Protein AF-B1IDC6-F1 (afdb_monomer_lite)

pLDDT: mean 96.99, std 2.76, range [78.5, 98.75]

Secondary structure (DSSP, 8-state):
--HHHHHHHHHHHHHTEEEEEE--STTS--EEEEEEEES-HHHHHHHHHHH---EEEEPP-S-TTT----EEEEEEHHHHHHHHHHHGGG--SHHHHHHHHHHHHHHHHH--

Radius of gyration: 14.61 Å; chains: 1; bounding box: 38×25×41 Å

Foldseek 3Di:
DDLVLLLVVLVQCQPFKDWFFDDPDPPFGGWTKIKGKDLDVVVLVVNCVVLVAWDKDWDDDPCVVPDRTMIMTMGIHVSNLVSLVSNLVNHDPPVVNVSSVCCNPPVVVVGD

Structure (mmCIF, N/CA/C/O backbone):
data_AF-B1IDC6-F1
#
_entry.id   AF-B1IDC6-F1
#
loop_
_atom_site.group_PDB
_atom_site.id
_atom_site.type_symbol
_atom_site.label_atom_id
_atom_site.label_alt_id
_atom_site.label_comp_id
_atom_site.label_asym_id
_atom_site.label_entity_id
_atom_site.label_seq_id
_atom_site.pdbx_PDB_ins_code
_atom_site.Cartn_x
_atom_site.Cartn_y
_atom_site.Cartn_z
_atom_site.occupancy
_atom_site.B_iso_or_equiv
_atom_site.auth_seq_id
_atom_site.auth_comp_id
_atom_site.auth_asym_id
_atom_site.auth_atom_id
_atom_site.pdbx_PDB_model_num
ATOM 1 N N . MET A 1 1 ? -10.306 11.067 -2.234 1.00 95.38 1 MET A N 1
ATOM 2 C CA . MET A 1 1 ? -10.224 10.302 -3.499 1.00 95.38 1 MET A CA 1
ATOM 3 C C . MET A 1 1 ? -11.620 10.196 -4.086 1.00 95.38 1 MET A C 1
ATOM 5 O O . MET A 1 1 ? -12.552 10.018 -3.307 1.00 95.38 1 MET A O 1
ATOM 9 N N . THR A 1 2 ? -11.778 10.317 -5.405 1.00 98.25 2 THR A N 1
ATOM 10 C CA . THR A 1 2 ? -13.062 10.032 -6.078 1.00 98.25 2 THR A CA 1
ATOM 11 C C . THR A 1 2 ? -13.347 8.525 -6.086 1.00 98.25 2 THR A C 1
ATOM 13 O O . THR A 1 2 ? -12.452 7.727 -5.795 1.00 98.25 2 THR A O 1
ATOM 16 N N . ASN A 1 3 ? -14.573 8.108 -6.411 1.00 98.44 3 ASN A N 1
ATOM 17 C CA . ASN A 1 3 ? -14.924 6.682 -6.462 1.00 98.44 3 ASN A CA 1
ATOM 18 C C . ASN A 1 3 ? -14.135 5.933 -7.543 1.00 98.44 3 ASN A C 1
ATOM 20 O O . ASN A 1 3 ? -13.690 4.813 -7.313 1.00 98.44 3 ASN A O 1
ATOM 24 N N . GLU A 1 4 ? -13.875 6.579 -8.676 1.00 98.56 4 GLU A N 1
ATOM 25 C CA . GLU A 1 4 ? -13.075 6.040 -9.777 1.00 98.56 4 GLU A CA 1
ATOM 26 C C . GLU A 1 4 ? -11.627 5.830 -9.332 1.00 98.56 4 GLU A C 1
ATOM 28 O O . GLU A 1 4 ? -11.048 4.775 -9.576 1.00 98.56 4 GLU A O 1
ATOM 33 N N . GLN A 1 5 ? -11.053 6.798 -8.607 1.00 98.69 5 GLN A N 1
ATOM 34 C CA . GLN A 1 5 ? -9.709 6.670 -8.042 1.00 98.69 5 GLN A CA 1
ATOM 35 C C . GLN 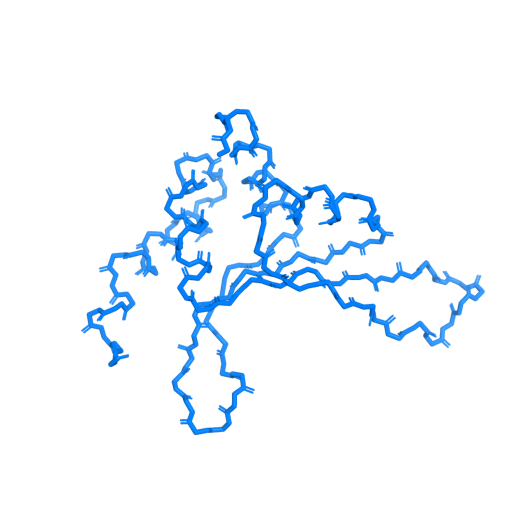A 1 5 ? -9.632 5.524 -7.029 1.00 98.69 5 GLN A C 1
ATOM 37 O O . GLN A 1 5 ? -8.688 4.737 -7.074 1.00 98.69 5 GLN A O 1
ATOM 42 N N . LYS A 1 6 ? -10.628 5.402 -6.138 1.00 98.75 6 LYS A N 1
ATOM 43 C CA . LYS A 1 6 ? -10.710 4.299 -5.166 1.00 98.75 6 LYS A CA 1
ATOM 44 C C . LYS A 1 6 ? -10.786 2.949 -5.873 1.00 98.75 6 LYS A C 1
ATOM 46 O O . LYS A 1 6 ? -10.010 2.056 -5.545 1.00 98.75 6 LYS A O 1
ATOM 51 N N . ALA A 1 7 ? -11.670 2.823 -6.863 1.00 98.75 7 ALA A N 1
ATOM 52 C CA . ALA A 1 7 ? -11.853 1.602 -7.638 1.00 98.75 7 ALA A CA 1
ATOM 53 C C . ALA A 1 7 ? -10.590 1.217 -8.416 1.00 98.75 7 ALA A C 1
ATOM 55 O O . ALA A 1 7 ? -10.172 0.061 -8.388 1.00 98.75 7 ALA A O 1
ATOM 56 N N . TYR A 1 8 ? -9.940 2.190 -9.054 1.00 98.69 8 TYR A N 1
ATOM 57 C CA . TYR A 1 8 ? -8.711 1.954 -9.801 1.00 98.69 8 TYR A CA 1
ATOM 58 C C . TYR A 1 8 ? -7.568 1.508 -8.880 1.00 98.69 8 TYR A C 1
ATOM 60 O O . TYR A 1 8 ? -6.925 0.494 -9.141 1.00 98.69 8 TYR A O 1
ATOM 68 N N . ILE A 1 9 ? -7.361 2.195 -7.750 1.00 98.69 9 ILE A N 1
ATOM 69 C CA . ILE A 1 9 ? -6.351 1.804 -6.753 1.00 98.69 9 ILE A CA 1
ATOM 70 C C . ILE A 1 9 ? -6.653 0.409 -6.183 1.00 98.69 9 ILE A C 1
ATOM 72 O O . ILE A 1 9 ? -5.728 -0.388 -6.025 1.00 98.69 9 ILE A O 1
ATOM 76 N N . ALA A 1 10 ? -7.923 0.086 -5.915 1.00 98.75 10 ALA A N 1
ATOM 77 C CA . ALA A 1 10 ? -8.333 -1.251 -5.483 1.00 98.75 10 ALA A CA 1
ATOM 78 C C . ALA A 1 10 ? -7.962 -2.320 -6.522 1.00 98.75 10 ALA A C 1
ATOM 80 O O . ALA A 1 10 ? -7.372 -3.336 -6.160 1.00 98.75 10 ALA A O 1
ATOM 81 N N . GLY A 1 11 ? -8.223 -2.060 -7.808 1.00 98.69 11 GLY A N 1
ATOM 82 C CA . GLY A 1 11 ? -7.852 -2.947 -8.913 1.00 98.69 11 GLY A CA 1
ATOM 83 C C . GLY A 1 11 ? -6.342 -3.174 -9.020 1.00 98.69 11 GLY A C 1
ATOM 84 O O . GLY A 1 11 ? -5.897 -4.316 -9.130 1.00 98.69 11 GLY A O 1
ATOM 85 N N . ILE A 1 12 ? -5.533 -2.114 -8.894 1.00 98.56 12 ILE A N 1
ATOM 86 C CA . ILE A 1 12 ? -4.066 -2.243 -8.857 1.00 98.56 12 ILE A CA 1
ATOM 87 C C . ILE A 1 12 ? -3.619 -3.066 -7.644 1.00 98.56 12 ILE A C 1
ATOM 89 O O . ILE A 1 12 ? -2.741 -3.923 -7.762 1.00 98.56 12 ILE A O 1
ATOM 93 N N . ILE A 1 13 ? -4.225 -2.850 -6.473 1.00 98.56 13 ILE A N 1
ATOM 94 C CA . ILE A 1 13 ? -3.902 -3.626 -5.273 1.00 98.56 13 ILE A CA 1
ATOM 95 C C . ILE A 1 13 ? -4.321 -5.090 -5.427 1.00 98.56 13 ILE A C 1
ATOM 97 O O . ILE A 1 13 ? -3.629 -5.965 -4.910 1.00 98.56 13 ILE A O 1
ATOM 101 N N . ASP A 1 14 ? -5.397 -5.392 -6.147 1.00 98.50 14 ASP A N 1
ATOM 102 C CA . ASP A 1 14 ? -5.801 -6.762 -6.457 1.00 98.50 14 ASP A CA 1
ATOM 103 C C . ASP A 1 14 ? -4.837 -7.459 -7.422 1.00 98.50 14 ASP A C 1
ATOM 105 O O . ASP A 1 14 ? -4.474 -8.608 -7.161 1.00 98.50 14 ASP A O 1
ATOM 109 N N . GLY A 1 15 ? -4.346 -6.770 -8.452 1.00 98.12 15 GLY A N 1
ATOM 110 C CA . GLY A 1 15 ? -3.379 -7.335 -9.399 1.00 98.12 15 GLY A CA 1
ATOM 111 C C . GLY A 1 15 ? -1.972 -7.485 -8.816 1.00 98.12 15 GLY A C 1
ATOM 112 O O . GLY A 1 15 ? -1.445 -8.587 -8.717 1.00 98.12 15 GLY A O 1
ATOM 113 N N . GLU A 1 16 ? -1.389 -6.376 -8.363 1.00 97.44 16 GLU A N 1
ATOM 114 C CA . GLU A 1 16 ? 0.045 -6.263 -8.031 1.00 97.44 16 GLU A CA 1
ATOM 115 C C . GLU A 1 16 ? 0.301 -6.026 -6.534 1.00 97.44 16 GLU A C 1
ATOM 117 O O . GLU A 1 16 ? 1.436 -6.040 -6.043 1.00 97.44 16 GLU A O 1
ATOM 122 N N . GLY A 1 17 ? -0.763 -5.749 -5.781 1.00 97.75 17 GLY A N 1
ATOM 123 C CA . GLY A 1 17 ? -0.671 -5.377 -4.380 1.00 97.75 17 GLY A CA 1
ATOM 124 C C . GLY A 1 17 ? -0.678 -6.551 -3.407 1.00 97.75 17 GLY A C 1
ATOM 125 O O . GLY A 1 17 ? -1.131 -7.664 -3.678 1.00 97.75 17 GLY A O 1
ATOM 126 N N . SER A 1 18 ? -0.225 -6.264 -2.195 1.00 98.38 18 SER A N 1
ATOM 127 C CA . SER A 1 18 ? -0.286 -7.146 -1.036 1.00 98.38 18 SER A CA 1
ATOM 128 C C . SER A 1 18 ? -0.841 -6.386 0.160 1.00 98.38 18 SER A C 1
ATOM 130 O O . SER A 1 18 ? -0.377 -5.291 0.463 1.00 98.38 18 SER A O 1
ATOM 132 N N . ILE A 1 19 ? -1.805 -6.994 0.853 1.00 98.62 19 ILE A N 1
ATOM 133 C CA . ILE A 1 19 ? -2.358 -6.529 2.132 1.00 98.62 19 ILE A CA 1
ATOM 134 C C . ILE A 1 19 ? -1.848 -7.493 3.202 1.00 98.62 19 ILE A C 1
ATOM 136 O O . ILE A 1 19 ? -2.109 -8.696 3.101 1.00 98.62 19 ILE A O 1
ATOM 140 N N . MET A 1 20 ? -1.086 -6.997 4.177 1.00 97.88 20 MET A N 1
ATOM 141 C CA . MET A 1 20 ? -0.319 -7.819 5.122 1.00 97.88 20 MET A CA 1
ATOM 142 C C . MET A 1 20 ? -0.255 -7.183 6.516 1.00 97.88 20 MET A C 1
ATOM 144 O O . MET A 1 20 ? -0.485 -5.985 6.675 1.00 97.88 20 MET A O 1
ATOM 148 N N . LEU A 1 21 ? 0.140 -7.983 7.508 1.00 97.50 21 LEU A N 1
ATOM 149 C CA . LEU A 1 21 ? 0.695 -7.501 8.771 1.00 97.50 21 LEU A CA 1
ATOM 150 C C . LEU A 1 21 ? 2.200 -7.787 8.765 1.00 97.50 21 LEU A C 1
ATOM 152 O O . LEU A 1 21 ? 2.602 -8.929 8.554 1.00 97.50 21 LEU A O 1
ATOM 156 N N . LEU A 1 22 ? 3.032 -6.769 8.977 1.00 96.25 22 LEU A N 1
ATOM 157 C CA . LEU A 1 22 ? 4.490 -6.896 8.974 1.00 96.25 22 LEU A CA 1
ATOM 158 C C . LEU A 1 22 ? 5.096 -6.309 10.242 1.00 96.25 22 LEU A C 1
ATOM 160 O O . LEU A 1 22 ? 4.712 -5.235 10.701 1.00 96.25 22 LEU A O 1
ATOM 164 N N . ARG A 1 23 ? 6.098 -6.996 10.788 1.00 95.38 23 ARG A N 1
ATOM 165 C CA . ARG A 1 23 ? 6.925 -6.462 11.867 1.00 95.38 23 ARG A CA 1
ATOM 166 C C . ARG A 1 23 ? 8.065 -5.638 11.257 1.00 95.38 23 ARG A C 1
ATOM 168 O O . ARG A 1 23 ? 8.988 -6.209 10.686 1.00 95.38 23 ARG A O 1
ATOM 175 N N . PHE A 1 24 ? 7.991 -4.308 11.352 1.00 92.50 24 PHE A N 1
ATOM 176 C CA . PHE A 1 24 ? 8.998 -3.394 10.790 1.00 92.50 24 PHE A CA 1
ATOM 177 C C . PHE A 1 24 ? 10.224 -3.217 11.694 1.00 92.50 24 PHE A C 1
ATOM 179 O O . PHE A 1 24 ? 11.320 -2.973 11.196 1.00 92.50 24 PHE A O 1
ATOM 186 N N . HIS A 1 25 ? 10.040 -3.367 13.006 1.00 92.69 25 HIS A N 1
ATOM 187 C CA . HIS A 1 25 ? 11.091 -3.291 14.020 1.00 92.69 25 HIS A CA 1
ATOM 188 C C . HIS A 1 25 ? 10.970 -4.477 14.983 1.00 92.69 25 HIS A C 1
ATOM 190 O O . HIS A 1 25 ? 9.884 -5.020 15.166 1.00 92.69 25 HIS A O 1
ATOM 196 N N . ASN A 1 26 ? 12.062 -4.891 15.625 1.00 91.81 26 ASN A N 1
ATOM 197 C CA . ASN A 1 26 ? 12.034 -6.068 16.505 1.00 91.81 26 ASN A CA 1
ATOM 198 C C . ASN A 1 26 ? 11.107 -5.895 17.721 1.00 91.81 26 ASN A C 1
ATOM 200 O O . ASN A 1 26 ? 10.510 -6.871 18.167 1.00 91.81 26 ASN A O 1
ATOM 204 N N . ASN A 1 27 ? 10.934 -4.657 18.190 1.00 90.81 27 ASN A N 1
ATOM 205 C CA . ASN A 1 27 ? 10.218 -4.323 19.425 1.00 90.81 27 ASN A CA 1
ATOM 206 C C . ASN A 1 27 ? 8.759 -3.895 19.187 1.00 90.81 27 ASN A C 1
ATOM 208 O O . ASN A 1 27 ? 8.194 -3.165 19.994 1.00 90.81 27 ASN A O 1
ATOM 212 N N . GLN A 1 28 ? 8.150 -4.300 18.070 1.00 90.19 28 GLN A N 1
ATOM 213 C CA . GLN A 1 28 ? 6.746 -3.997 17.778 1.00 90.19 28 GLN A CA 1
ATOM 214 C C . GLN A 1 28 ? 5.979 -5.239 17.332 1.00 90.19 28 GLN A C 1
ATOM 216 O O . GLN A 1 28 ? 6.541 -6.182 16.766 1.00 90.19 28 GLN A O 1
ATOM 221 N N . PHE A 1 29 ? 4.664 -5.195 17.521 1.00 92.75 29 PHE A N 1
ATOM 222 C CA . PHE A 1 29 ? 3.756 -6.166 16.931 1.00 92.75 29 PHE A CA 1
ATOM 223 C C . PHE A 1 29 ? 3.689 -6.008 15.400 1.00 92.75 29 PHE A C 1
ATOM 225 O O . PHE A 1 29 ? 3.985 -4.931 14.860 1.00 92.75 29 PHE A O 1
ATOM 232 N N . PRO A 1 30 ? 3.307 -7.071 14.667 1.00 96.06 30 PRO A N 1
ATOM 233 C CA . PRO A 1 30 ? 2.998 -6.967 13.247 1.00 96.06 30 PRO A CA 1
ATOM 234 C C . PRO A 1 30 ? 1.970 -5.863 12.984 1.00 96.06 30 PRO A C 1
ATOM 236 O O . PRO A 1 30 ? 0.919 -5.827 13.612 1.00 96.06 30 PRO A O 1
ATOM 239 N N . SER A 1 31 ? 2.277 -4.962 12.056 1.00 96.88 31 SER A N 1
ATOM 240 C CA . SER A 1 31 ? 1.483 -3.772 11.754 1.00 96.88 31 SER A CA 1
ATOM 241 C C . SER A 1 31 ? 0.919 -3.811 10.328 1.00 96.88 31 SER A C 1
ATOM 243 O O . SER A 1 31 ? 1.582 -4.354 9.439 1.00 96.88 31 SER A O 1
ATOM 245 N N . PRO A 1 32 ? -0.255 -3.206 10.068 1.00 98.19 32 PRO A N 1
ATOM 246 C CA . PRO A 1 32 ? -0.860 -3.130 8.749 1.00 98.19 32 PRO A CA 1
ATOM 247 C C . PRO A 1 32 ? 0.090 -2.550 7.719 1.00 98.19 32 PRO A C 1
ATOM 249 O O . PRO A 1 32 ? 0.761 -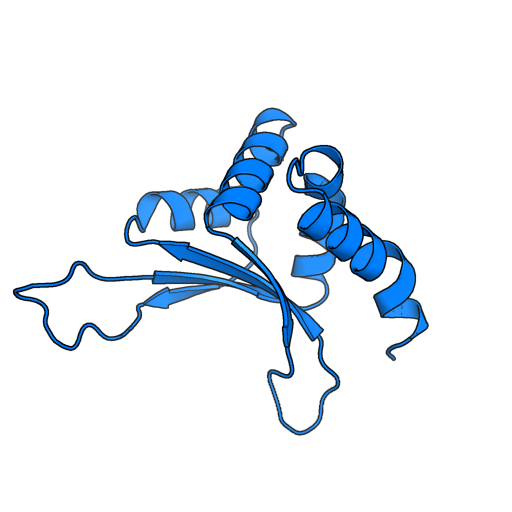1.542 7.951 1.00 98.19 32 PRO A O 1
ATOM 252 N N . CYS A 1 33 ? 0.143 -3.217 6.575 1.00 98.38 33 CYS A N 1
ATOM 253 C CA . CYS A 1 33 ? 0.982 -2.845 5.461 1.00 98.38 33 CYS A CA 1
ATOM 254 C C . CYS A 1 33 ? 0.262 -3.134 4.149 1.00 98.38 33 CYS A C 1
ATOM 256 O O . CYS A 1 33 ? -0.182 -4.259 3.912 1.00 98.38 33 CYS A O 1
ATOM 258 N N . ILE A 1 34 ? 0.235 -2.136 3.271 1.00 98.69 34 ILE A N 1
ATOM 259 C CA . ILE A 1 34 ? -0.061 -2.319 1.852 1.00 98.69 34 ILE A CA 1
ATOM 260 C C . ILE A 1 34 ? 1.248 -2.143 1.089 1.00 98.69 34 ILE A C 1
ATOM 262 O O . ILE A 1 34 ? 2.013 -1.219 1.370 1.00 98.69 34 ILE A O 1
ATOM 266 N N . SER A 1 35 ? 1.523 -3.038 0.147 1.00 98.38 35 SER A N 1
ATOM 267 C CA . SER A 1 35 ? 2.703 -2.971 -0.714 1.00 98.38 35 SER A CA 1
ATOM 268 C C . SER A 1 35 ? 2.306 -3.212 -2.161 1.00 98.38 35 SER A C 1
ATOM 270 O O . SER A 1 35 ? 1.574 -4.159 -2.418 1.00 98.38 35 SER A O 1
ATOM 272 N N . ILE A 1 36 ? 2.809 -2.400 -3.088 1.00 98.56 36 ILE A N 1
ATOM 273 C CA . ILE A 1 36 ? 2.648 -2.569 -4.538 1.00 98.56 36 ILE A CA 1
ATO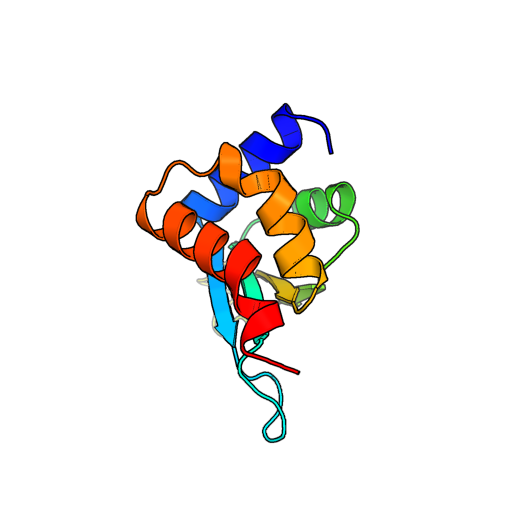M 274 C C . ILE A 1 36 ? 4.052 -2.593 -5.136 1.00 98.56 36 ILE A C 1
ATOM 276 O O . ILE A 1 36 ? 4.826 -1.662 -4.906 1.00 98.56 36 ILE A O 1
ATOM 280 N N . SER A 1 37 ? 4.407 -3.660 -5.852 1.00 97.38 37 SER A N 1
ATOM 281 C CA . SER A 1 37 ? 5.653 -3.703 -6.630 1.00 97.38 37 SER A CA 1
ATOM 282 C C . SER A 1 37 ? 5.343 -3.398 -8.090 1.00 97.38 37 SER A C 1
ATOM 284 O O . SER A 1 37 ? 4.351 -3.883 -8.609 1.00 97.38 37 SER A O 1
ATOM 286 N N . SER A 1 38 ? 6.169 -2.591 -8.751 1.00 97.31 38 SER A N 1
ATOM 287 C CA . SER A 1 38 ? 6.002 -2.293 -10.177 1.00 97.31 38 SER A CA 1
ATOM 288 C C . SER A 1 38 ? 7.326 -1.861 -10.802 1.00 97.31 38 SER A C 1
ATOM 290 O O . SER A 1 38 ? 8.205 -1.346 -10.109 1.00 97.31 38 SER A O 1
ATOM 292 N N . THR A 1 39 ? 7.484 -2.067 -12.106 1.00 96.75 39 THR A N 1
ATOM 293 C CA . THR A 1 39 ? 8.554 -1.454 -12.912 1.00 96.75 39 THR A CA 1
ATOM 294 C C . THR A 1 39 ? 8.142 -0.085 -13.471 1.00 96.75 39 THR A C 1
ATOM 296 O O . THR A 1 39 ? 8.987 0.669 -13.945 1.00 96.75 39 THR A O 1
ATOM 299 N N . THR A 1 40 ? 6.862 0.286 -13.356 1.00 96.81 40 THR A N 1
ATOM 300 C CA . THR A 1 40 ? 6.311 1.566 -13.817 1.00 96.81 40 THR A CA 1
ATOM 301 C C . THR A 1 40 ? 6.235 2.557 -12.656 1.00 96.81 40 THR A C 1
ATOM 303 O O . THR A 1 40 ? 5.269 2.574 -11.892 1.00 96.81 40 THR A O 1
ATOM 306 N N . ILE A 1 41 ? 7.261 3.399 -12.508 1.00 97.31 41 ILE A N 1
ATOM 307 C CA . ILE A 1 41 ? 7.323 4.383 -11.413 1.00 97.31 41 ILE A CA 1
ATOM 308 C C . ILE A 1 41 ? 6.203 5.431 -11.482 1.00 97.31 41 ILE A C 1
ATOM 310 O O . ILE A 1 41 ? 5.654 5.778 -10.440 1.00 97.31 41 ILE A O 1
ATOM 314 N N . GLU A 1 42 ? 5.806 5.855 -12.685 1.00 98.12 42 GLU A N 1
ATOM 315 C CA . GLU A 1 42 ? 4.742 6.846 -12.909 1.00 98.12 42 GLU A CA 1
ATOM 316 C C . GLU A 1 42 ? 3.426 6.437 -12.234 1.00 98.12 42 GLU A C 1
ATOM 318 O O . GLU A 1 42 ? 2.788 7.244 -11.558 1.00 98.12 42 GLU A O 1
ATOM 323 N N . LEU A 1 43 ? 3.052 5.155 -12.329 1.00 98.06 43 LEU A N 1
ATOM 324 C CA . LEU A 1 43 ? 1.861 4.632 -11.664 1.00 98.06 43 LEU A CA 1
ATOM 325 C C . LEU A 1 43 ? 1.977 4.765 -10.141 1.00 98.06 43 LEU A C 1
ATOM 327 O O . LEU A 1 43 ? 1.032 5.188 -9.478 1.00 98.06 43 LEU A O 1
ATOM 331 N N . LEU A 1 44 ? 3.132 4.415 -9.570 1.00 98.44 44 LEU A N 1
ATOM 332 C CA . LEU A 1 44 ? 3.344 4.504 -8.124 1.00 98.44 44 LEU A CA 1
ATOM 333 C C . LEU A 1 44 ? 3.337 5.960 -7.644 1.00 98.44 44 LEU A C 1
ATOM 335 O O . LEU A 1 44 ? 2.794 6.256 -6.578 1.00 98.44 44 LEU A O 1
ATOM 339 N N . GLU A 1 45 ? 3.910 6.871 -8.429 1.00 98.62 45 GLU A N 1
ATOM 340 C CA . GLU A 1 45 ? 3.890 8.309 -8.165 1.00 98.62 45 GLU A CA 1
ATOM 341 C C . GLU A 1 45 ? 2.477 8.876 -8.252 1.00 98.62 45 GLU A C 1
ATOM 343 O O . GLU A 1 45 ? 2.077 9.622 -7.357 1.00 98.62 45 GLU A O 1
ATOM 348 N N . TRP A 1 46 ? 1.683 8.459 -9.241 1.00 98.62 46 TRP A N 1
ATOM 349 C CA . TRP A 1 46 ? 0.271 8.813 -9.333 1.00 98.62 46 TRP A CA 1
ATOM 350 C C . TRP A 1 46 ? -0.502 8.343 -8.096 1.00 98.62 46 TRP A C 1
ATOM 352 O O . TRP A 1 46 ? -1.141 9.169 -7.441 1.00 98.62 46 TRP A O 1
ATOM 362 N N . ILE A 1 47 ? -0.372 7.071 -7.692 1.00 98.38 47 ILE A N 1
ATOM 363 C CA . ILE A 1 47 ? -1.034 6.546 -6.482 1.00 98.38 47 ILE A CA 1
ATOM 364 C C . ILE A 1 47 ? -0.617 7.365 -5.256 1.00 98.38 47 ILE A C 1
ATOM 366 O O . ILE A 1 47 ? -1.467 7.790 -4.469 1.00 98.38 47 ILE A O 1
ATOM 370 N N . LYS A 1 48 ? 0.681 7.642 -5.092 1.00 98.50 48 LYS A N 1
ATOM 371 C CA . LYS A 1 48 ? 1.188 8.463 -3.987 1.00 98.50 48 LYS A CA 1
ATOM 372 C C . LYS A 1 48 ? 0.639 9.891 -4.043 1.00 98.50 48 LYS A C 1
ATOM 374 O O . LYS A 1 48 ? 0.301 10.460 -3.009 1.00 98.50 48 LYS A O 1
ATOM 379 N N . SER A 1 49 ? 0.519 10.475 -5.231 1.00 98.44 49 SER A N 1
ATOM 380 C CA . SER A 1 49 ? -0.017 11.822 -5.423 1.00 98.44 49 SER A CA 1
ATOM 381 C C . SER A 1 49 ? -1.508 11.913 -5.090 1.00 98.44 49 SER A C 1
ATOM 383 O O . SER A 1 49 ? -1.943 12.947 -4.589 1.00 98.44 49 SER A O 1
ATOM 385 N N . VAL A 1 50 ? -2.275 10.847 -5.329 1.00 98.19 50 VAL A N 1
ATOM 386 C CA . VAL A 1 50 ? -3.717 10.776 -5.062 1.00 98.19 50 VAL A CA 1
ATOM 387 C C . VAL A 1 50 ? -3.982 10.504 -3.584 1.00 98.19 50 VAL A C 1
ATOM 389 O O . VAL A 1 50 ? -4.829 11.151 -2.972 1.00 98.19 50 VAL A O 1
ATOM 392 N N . THR A 1 51 ? -3.239 9.564 -3.002 1.00 97.56 51 THR A N 1
ATOM 393 C CA . THR A 1 51 ? -3.416 9.129 -1.608 1.00 97.56 51 THR A CA 1
ATOM 394 C C . THR A 1 51 ? -2.708 10.042 -0.602 1.00 97.56 51 THR A C 1
ATOM 396 O O . THR A 1 51 ? -3.099 10.075 0.559 1.00 97.56 51 THR A O 1
ATOM 399 N N . LYS A 1 52 ? -1.678 10.786 -1.035 1.00 98.06 52 LYS A N 1
ATOM 400 C CA . LYS A 1 52 ? -0.812 11.665 -0.221 1.00 98.06 52 LYS A CA 1
ATOM 401 C C . LYS A 1 52 ? -0.064 10.962 0.924 1.00 98.06 52 LYS A C 1
ATOM 403 O O . LYS A 1 52 ? 0.499 11.630 1.785 1.00 98.06 52 LYS A O 1
ATOM 408 N N . ILE A 1 53 ? -0.001 9.633 0.906 1.00 97.88 53 ILE A N 1
ATOM 409 C CA . ILE A 1 53 ? 0.607 8.790 1.949 1.00 97.88 53 ILE A CA 1
ATOM 410 C C . ILE A 1 53 ? 1.630 7.820 1.346 1.00 97.88 53 ILE A C 1
ATOM 412 O O . ILE A 1 53 ? 1.767 7.693 0.128 1.00 97.88 53 ILE A O 1
ATOM 416 N N . GLY A 1 54 ? 2.350 7.101 2.206 1.00 97.69 54 GLY A N 1
ATOM 417 C CA . GLY A 1 54 ? 3.251 6.022 1.806 1.00 97.69 54 GLY A CA 1
ATOM 418 C C . GLY A 1 54 ? 4.599 6.463 1.225 1.00 97.69 54 GLY A C 1
ATOM 419 O O . GLY A 1 54 ? 4.905 7.638 1.020 1.00 97.69 54 GLY A O 1
ATOM 420 N N . THR A 1 55 ? 5.447 5.470 0.966 1.00 98.25 55 THR A N 1
ATOM 421 C CA . THR A 1 55 ? 6.835 5.656 0.519 1.00 98.25 55 THR A CA 1
ATOM 422 C C . THR A 1 55 ? 7.131 4.788 -0.693 1.00 98.25 55 THR A C 1
ATOM 424 O O . THR A 1 55 ? 6.715 3.636 -0.734 1.00 98.25 55 THR A O 1
ATOM 427 N N . ILE A 1 56 ? 7.853 5.335 -1.673 1.00 98.50 56 ILE A N 1
ATOM 428 C CA . ILE A 1 56 ? 8.348 4.588 -2.835 1.00 98.50 56 ILE A CA 1
ATOM 429 C C . ILE A 1 56 ? 9.828 4.313 -2.598 1.00 98.50 56 ILE A C 1
ATOM 431 O O . ILE A 1 56 ? 10.578 5.218 -2.231 1.00 98.50 56 ILE A O 1
ATOM 435 N N . LYS A 1 57 ? 10.248 3.065 -2.788 1.00 97.88 57 LYS A N 1
ATOM 436 C CA . LYS A 1 57 ? 11.648 2.649 -2.719 1.00 97.88 57 LYS A CA 1
ATOM 437 C C . LYS A 1 57 ? 12.039 1.934 -4.000 1.00 97.88 57 LYS A C 1
ATOM 439 O O . LYS A 1 57 ? 11.307 1.076 -4.479 1.00 97.88 57 LYS A O 1
ATOM 444 N N . ARG A 1 58 ? 13.219 2.257 -4.519 1.00 96.94 58 ARG A N 1
ATOM 445 C CA . ARG A 1 58 ? 13.851 1.533 -5.624 1.00 96.94 58 ARG A CA 1
ATOM 446 C C . ARG A 1 58 ? 14.455 0.229 -5.097 1.00 96.94 58 ARG A C 1
ATOM 448 O O . ARG A 1 58 ? 15.139 0.239 -4.073 1.00 96.94 58 ARG A O 1
ATOM 455 N N . LYS A 1 59 ? 14.222 -0.884 -5.790 1.00 93.69 59 LYS A N 1
ATOM 456 C CA . LYS A 1 59 ? 14.949 -2.138 -5.571 1.00 93.69 59 LYS A CA 1
ATOM 457 C C . LYS A 1 59 ? 16.268 -2.075 -6.330 1.00 93.69 59 LYS A C 1
ATOM 459 O O . LYS A 1 59 ? 16.315 -1.586 -7.456 1.00 93.69 59 LYS A O 1
ATOM 464 N N . LYS A 1 60 ? 17.344 -2.566 -5.713 1.00 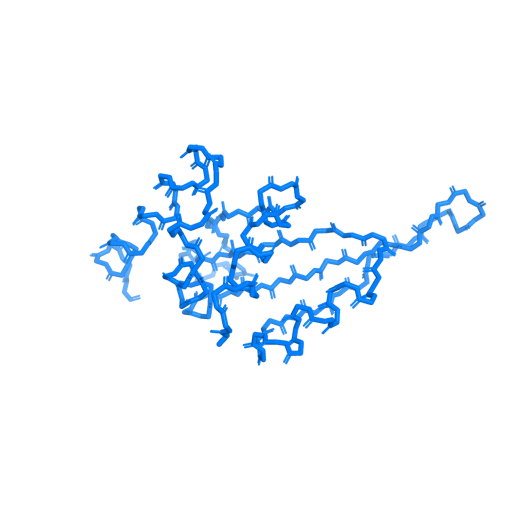93.81 60 LYS A N 1
ATOM 465 C CA . LYS A 1 60 ? 18.644 -2.641 -6.381 1.00 93.81 60 LYS A CA 1
ATOM 466 C C . LYS A 1 60 ? 18.531 -3.565 -7.592 1.00 93.81 60 LYS A C 1
ATOM 468 O O . LYS A 1 60 ? 18.131 -4.719 -7.454 1.00 93.81 60 LYS A O 1
ATOM 473 N N . ASN A 1 61 ? 18.902 -3.046 -8.753 1.00 94.19 61 ASN A N 1
ATOM 474 C CA . ASN A 1 61 ? 18.997 -3.815 -9.977 1.00 94.19 61 ASN A CA 1
ATOM 475 C C . ASN A 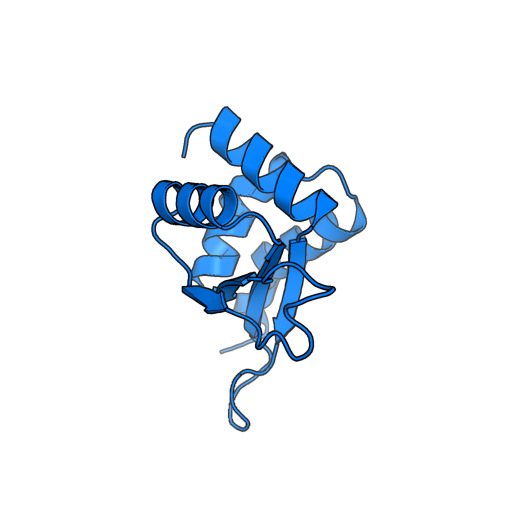1 61 ? 20.411 -4.396 -10.083 1.00 94.19 61 ASN A C 1
ATOM 477 O O . ASN A 1 61 ? 21.381 -3.654 -10.219 1.00 94.19 61 ASN A O 1
ATOM 481 N N . TYR A 1 62 ? 20.537 -5.715 -9.941 1.00 93.75 62 TYR A N 1
ATOM 482 C CA . TYR A 1 62 ? 21.832 -6.403 -9.993 1.00 93.75 62 TYR A CA 1
ATOM 483 C C . TYR A 1 62 ? 22.268 -6.744 -11.426 1.00 93.75 62 TYR A C 1
ATOM 485 O O . TYR A 1 62 ? 23.410 -7.146 -11.620 1.00 93.75 62 TYR A O 1
ATOM 493 N N . ASN A 1 63 ? 21.379 -6.596 -12.416 1.00 95.25 63 ASN A N 1
ATOM 494 C CA . ASN A 1 63 ? 21.662 -6.890 -13.818 1.00 95.25 63 ASN A CA 1
ATOM 495 C C . ASN A 1 63 ? 20.878 -5.938 -14.736 1.00 95.25 63 ASN A C 1
ATOM 497 O O . ASN A 1 63 ? 19.873 -6.312 -15.341 1.00 95.25 63 ASN A O 1
ATOM 501 N N . ALA A 1 64 ? 21.343 -4.689 -14.802 1.00 92.31 64 ALA A N 1
ATOM 502 C CA . ALA A 1 64 ? 20.661 -3.606 -15.511 1.00 92.31 64 ALA A CA 1
ATOM 503 C C . ALA A 1 64 ? 20.574 -3.813 -17.032 1.00 92.31 64 ALA A C 1
ATOM 505 O O . ALA A 1 64 ? 19.687 -3.258 -17.669 1.00 92.31 64 ALA A O 1
ATOM 506 N N . GLU A 1 65 ? 21.448 -4.640 -17.610 1.00 95.19 65 GLU A N 1
ATOM 507 C CA . GLU A 1 65 ? 21.388 -4.986 -19.034 1.00 95.19 65 GLU A CA 1
ATOM 508 C C . GLU A 1 65 ? 20.184 -5.880 -19.365 1.00 95.19 65 GLU A C 1
ATOM 510 O O . GLU A 1 65 ? 19.675 -5.843 -20.483 1.00 95.19 65 GLU A O 1
ATOM 515 N N . LYS A 1 66 ? 19.718 -6.691 -18.403 1.00 94.88 66 LYS A N 1
ATOM 516 C CA . LYS A 1 66 ? 18.644 -7.679 -18.609 1.00 94.88 66 LYS A CA 1
ATOM 517 C C . LYS A 1 66 ? 17.333 -7.334 -17.917 1.00 94.88 66 LYS A C 1
ATOM 519 O O . LYS A 1 66 ? 16.292 -7.876 -18.285 1.00 94.88 66 LYS A O 1
ATOM 524 N N . HIS A 1 67 ? 17.371 -6.510 -16.877 1.00 93.62 67 HIS A N 1
ATOM 525 C CA . HIS A 1 67 ? 16.212 -6.247 -16.034 1.00 93.62 67 HIS A CA 1
ATOM 526 C C . HIS A 1 67 ? 15.899 -4.764 -15.969 1.00 93.62 67 HIS A C 1
ATOM 528 O O . HIS A 1 67 ? 16.780 -3.931 -15.769 1.00 93.62 67 HIS A O 1
ATOM 534 N N . THR A 1 68 ? 14.613 -4.449 -16.057 1.00 93.94 68 THR A N 1
ATOM 535 C CA . THR A 1 68 ? 14.104 -3.115 -15.759 1.00 93.94 68 THR A CA 1
ATOM 536 C C . THR A 1 68 ? 14.197 -2.839 -14.261 1.00 93.94 68 THR A C 1
ATOM 538 O O . THR A 1 68 ? 14.037 -3.740 -13.431 1.00 93.94 68 THR A O 1
ATOM 541 N N . ASP A 1 69 ? 14.416 -1.576 -13.909 1.00 95.56 69 ASP A N 1
ATOM 542 C CA . ASP A 1 69 ? 14.336 -1.137 -12.523 1.00 95.56 69 ASP A CA 1
ATOM 543 C C . ASP A 1 69 ? 12.960 -1.445 -11.926 1.00 95.56 69 ASP A C 1
ATOM 545 O O . ASP A 1 69 ? 11.919 -1.233 -12.545 1.00 95.56 69 ASP A O 1
ATOM 549 N N . SER A 1 70 ? 12.964 -1.938 -10.690 1.00 96.00 70 SER A N 1
ATOM 550 C CA . SER A 1 70 ? 11.750 -2.253 -9.946 1.00 96.00 70 SER A CA 1
ATOM 551 C C . SER A 1 70 ? 11.635 -1.354 -8.727 1.00 96.00 70 SER A C 1
ATOM 553 O O . SER A 1 70 ? 12.620 -1.030 -8.060 1.00 96.00 70 SER A O 1
ATOM 555 N N . PHE A 1 71 ? 10.408 -0.978 -8.410 1.00 98.19 71 PHE A N 1
ATOM 556 C CA . PHE A 1 71 ? 10.059 -0.097 -7.314 1.00 98.19 71 PHE A CA 1
ATOM 557 C C . PHE A 1 71 ? 9.017 -0.774 -6.431 1.00 98.19 71 PHE A C 1
ATOM 559 O O . PHE A 1 71 ? 8.201 -1.573 -6.893 1.00 98.19 71 PHE A O 1
ATOM 566 N N . THR A 1 72 ? 9.037 -0.438 -5.148 1.00 98.19 72 THR A N 1
ATOM 567 C CA . THR A 1 72 ? 8.004 -0.821 -4.192 1.00 98.19 72 THR A CA 1
ATOM 568 C C . THR A 1 72 ? 7.396 0.434 -3.599 1.00 98.19 72 THR A C 1
ATOM 570 O O . THR A 1 72 ? 8.106 1.235 -2.990 1.00 98.19 72 THR A O 1
ATOM 573 N N . TYR A 1 73 ? 6.082 0.576 -3.715 1.00 98.62 73 TYR A N 1
ATOM 574 C CA . TYR A 1 73 ? 5.304 1.532 -2.944 1.00 98.62 73 TYR A CA 1
ATOM 575 C C . TYR A 1 73 ? 4.754 0.852 -1.689 1.00 98.62 73 TYR A C 1
ATOM 577 O O . TYR A 1 73 ? 4.176 -0.229 -1.771 1.00 98.62 73 TYR A O 1
ATOM 585 N N . THR A 1 74 ? 4.964 1.449 -0.517 1.00 98.56 74 THR A N 1
ATOM 586 C CA . THR A 1 74 ? 4.559 0.879 0.772 1.00 98.56 74 THR A CA 1
ATOM 587 C C . THR A 1 74 ? 3.823 1.903 1.623 1.00 98.56 74 THR A C 1
ATOM 589 O O . THR A 1 74 ? 4.346 2.990 1.881 1.00 98.56 74 THR A O 1
ATOM 592 N N . ILE A 1 75 ? 2.655 1.513 2.128 1.00 98.62 75 ILE A N 1
ATOM 593 C CA . ILE A 1 75 ? 1.843 2.255 3.098 1.00 98.62 75 ILE A CA 1
ATOM 594 C C . ILE A 1 75 ? 1.759 1.412 4.370 1.00 98.62 75 ILE A C 1
ATOM 596 O O . ILE A 1 75 ? 1.609 0.192 4.288 1.00 98.62 75 ILE A O 1
ATOM 600 N N . ARG A 1 76 ? 1.898 2.032 5.544 1.00 97.88 76 ARG A N 1
ATOM 601 C CA . ARG A 1 76 ? 2.068 1.325 6.822 1.00 97.88 76 ARG A CA 1
ATOM 602 C C . ARG A 1 76 ? 1.146 1.883 7.898 1.00 97.88 76 ARG A C 1
ATOM 604 O O . ARG A 1 76 ? 0.707 3.022 7.802 1.00 97.88 76 ARG A O 1
ATOM 611 N N . TYR A 1 77 ? 0.934 1.105 8.954 1.00 96.94 77 TYR A N 1
ATOM 612 C CA . TYR A 1 77 ? 0.248 1.537 10.174 1.00 96.94 77 TYR A CA 1
ATOM 613 C C . TYR A 1 77 ? -1.169 2.065 9.890 1.00 96.94 77 TYR A C 1
ATOM 615 O O . TYR A 1 77 ? -1.908 1.459 9.114 1.00 96.94 77 TYR A O 1
ATOM 623 N N . ASN A 1 78 ? -1.560 3.175 10.523 1.00 97.25 78 ASN A N 1
ATOM 624 C CA . ASN A 1 78 ? -2.891 3.762 10.374 1.00 97.25 78 ASN A CA 1
ATOM 625 C C . ASN A 1 78 ? -3.173 4.211 8.939 1.00 97.25 78 ASN A C 1
ATOM 627 O O . ASN A 1 78 ? -4.297 4.047 8.487 1.00 97.25 78 ASN A O 1
ATOM 631 N N . ASP A 1 79 ? -2.169 4.679 8.194 1.00 98.38 79 ASP A N 1
ATOM 632 C CA . ASP A 1 79 ? -2.350 5.062 6.790 1.00 98.38 79 ASP A CA 1
ATOM 633 C C . ASP A 1 79 ? -2.813 3.874 5.941 1.00 98.38 79 ASP A C 1
ATOM 635 O O . ASP A 1 79 ? -3.643 4.025 5.046 1.00 98.38 79 ASP A O 1
ATOM 639 N N . ALA A 1 80 ? -2.315 2.669 6.244 1.00 98.56 80 ALA A N 1
ATOM 640 C CA . ALA A 1 80 ? -2.757 1.461 5.559 1.00 98.56 80 ALA A CA 1
ATOM 641 C C . ALA A 1 80 ? -4.216 1.145 5.904 1.00 98.56 80 ALA A C 1
ATOM 643 O O . ALA A 1 80 ? -4.990 0.850 5.002 1.00 98.56 80 ALA A O 1
ATOM 644 N N . ILE A 1 81 ? -4.610 1.255 7.178 1.00 98.50 81 ILE A N 1
ATOM 645 C CA . ILE A 1 81 ? -6.005 1.049 7.605 1.00 98.50 81 ILE A CA 1
ATOM 646 C C . ILE A 1 81 ? -6.929 2.070 6.928 1.00 98.50 81 ILE A C 1
ATOM 648 O O . ILE A 1 81 ? -7.945 1.685 6.359 1.00 98.50 81 ILE A O 1
ATOM 652 N N . ASN A 1 82 ? -6.545 3.348 6.931 1.00 98.25 82 ASN A N 1
ATOM 653 C CA . ASN A 1 82 ? -7.307 4.433 6.318 1.00 98.25 82 ASN A CA 1
ATOM 654 C C . ASN A 1 82 ? -7.504 4.196 4.818 1.00 98.25 82 ASN A C 1
ATOM 656 O O . ASN A 1 82 ? -8.613 4.348 4.315 1.00 98.25 82 ASN A O 1
ATOM 660 N N . LEU A 1 83 ? -6.459 3.755 4.106 1.00 98.69 83 LEU A N 1
ATOM 661 C CA . LEU A 1 83 ? -6.612 3.391 2.700 1.00 98.69 83 LEU A CA 1
ATOM 662 C C . LEU A 1 83 ? -7.529 2.173 2.523 1.00 98.69 83 LEU A C 1
ATOM 664 O O . LEU A 1 83 ? -8.367 2.192 1.627 1.00 98.69 83 LEU A O 1
ATOM 668 N N . LEU A 1 84 ? -7.406 1.135 3.363 1.00 98.69 84 LEU A N 1
ATOM 669 C CA . LEU A 1 84 ? -8.269 -0.051 3.291 1.00 98.69 84 LEU A CA 1
ATOM 670 C C . LEU A 1 84 ? -9.750 0.304 3.451 1.00 98.69 84 LEU A C 1
ATOM 672 O O . LEU A 1 84 ? -10.554 -0.225 2.693 1.00 98.69 84 LEU A O 1
ATOM 676 N N . ILE A 1 85 ? -10.106 1.204 4.374 1.00 98.62 85 ILE A N 1
ATOM 677 C CA . ILE A 1 85 ? -11.492 1.674 4.558 1.00 98.62 85 ILE A CA 1
ATOM 678 C C . ILE A 1 85 ? -12.050 2.253 3.251 1.00 98.62 85 ILE A C 1
ATOM 680 O O . ILE A 1 85 ? -13.186 1.977 2.877 1.00 98.62 85 ILE A O 1
ATOM 684 N N . GLU A 1 86 ? -11.234 3.019 2.528 1.00 98.50 86 GLU A N 1
ATOM 685 C CA . GLU A 1 86 ? -11.649 3.685 1.295 1.00 98.50 86 GLU A CA 1
ATOM 686 C C . GLU A 1 86 ? -11.779 2.719 0.103 1.00 98.50 86 GLU A C 1
ATOM 688 O O . GLU A 1 86 ? -12.637 2.930 -0.756 1.00 98.50 86 GLU A O 1
ATOM 693 N N . ILE A 1 87 ? -10.932 1.683 0.024 1.00 98.56 87 ILE A N 1
ATOM 694 C CA . ILE A 1 87 ? -10.841 0.801 -1.155 1.00 98.56 87 ILE A CA 1
ATOM 695 C C . ILE A 1 87 ? -11.529 -0.557 -0.987 1.00 98.56 87 ILE A C 1
ATOM 697 O O . ILE A 1 87 ? -11.836 -1.192 -1.993 1.00 98.56 87 ILE A O 1
ATOM 701 N N . GLU A 1 88 ? -11.764 -1.029 0.244 1.00 98.62 88 GLU A N 1
ATOM 702 C CA . GLU A 1 88 ? -12.335 -2.359 0.507 1.00 98.62 88 GLU A CA 1
ATOM 703 C C . GLU A 1 88 ? -13.628 -2.633 -0.272 1.00 98.62 88 GLU A C 1
ATOM 705 O O . GLU A 1 88 ? -13.721 -3.726 -0.850 1.00 98.62 88 GLU A O 1
ATOM 710 N N . PRO A 1 89 ? -14.579 -1.681 -0.396 1.00 98.44 89 PRO A N 1
ATOM 711 C CA . PRO A 1 89 ? -15.805 -1.917 -1.152 1.00 98.44 89 PRO A CA 1
ATOM 712 C C . PRO A 1 89 ? -15.537 -2.317 -2.607 1.00 98.44 89 PRO A C 1
ATOM 714 O O . PRO A 1 89 ? -16.269 -3.144 -3.155 1.00 98.44 89 PRO A O 1
ATOM 717 N N . TYR A 1 90 ? -14.449 -1.803 -3.185 1.00 98.69 90 TYR A N 1
ATOM 718 C CA . TYR A 1 90 ? -14.049 -1.984 -4.578 1.00 98.69 90 TYR A CA 1
ATOM 719 C C . TYR A 1 90 ? -13.101 -3.168 -4.813 1.00 98.69 90 TYR A C 1
ATOM 721 O O . TYR A 1 90 ? -12.878 -3.532 -5.965 1.00 98.69 90 TYR A O 1
ATOM 729 N N . LEU A 1 91 ? -12.558 -3.795 -3.760 1.00 98.75 91 LEU A N 1
ATOM 730 C CA . LEU A 1 91 ? -11.761 -5.017 -3.912 1.00 98.75 91 LEU A CA 1
ATOM 731 C C . LEU A 1 91 ? -12.635 -6.148 -4.479 1.00 98.75 91 LEU A C 1
ATOM 733 O O . LEU A 1 91 ? -13.739 -6.414 -3.980 1.00 98.75 91 LEU A O 1
ATOM 737 N N . VAL A 1 92 ? -12.106 -6.832 -5.490 1.00 98.50 92 VAL A N 1
ATOM 738 C CA . VAL A 1 92 ? -12.712 -7.954 -6.216 1.00 98.50 92 VAL A CA 1
ATOM 739 C C . VAL A 1 92 ? -12.184 -9.285 -5.682 1.00 98.50 92 VAL A C 1
ATOM 741 O O . VAL A 1 92 ? -12.955 -10.231 -5.503 1.00 98.50 92 VAL A O 1
ATOM 744 N N . ILE A 1 93 ? -10.886 -9.383 -5.366 1.00 98.56 93 ILE A N 1
ATOM 745 C CA . ILE A 1 93 ? -10.306 -10.634 -4.858 1.00 98.56 93 ILE A CA 1
ATOM 746 C C . ILE A 1 93 ? -10.826 -10.906 -3.444 1.00 98.56 93 ILE A C 1
ATOM 748 O O . ILE A 1 93 ? -10.418 -10.275 -2.465 1.00 98.56 93 ILE A O 1
ATOM 752 N N . LYS A 1 94 ? -11.681 -11.929 -3.318 1.00 98.31 94 LYS A N 1
ATOM 753 C CA . LYS A 1 94 ? -12.365 -12.309 -2.069 1.00 98.31 94 LYS A CA 1
ATOM 754 C C . LYS A 1 94 ? -11.425 -12.401 -0.865 1.00 98.31 94 LYS A C 1
ATOM 756 O O . LYS A 1 94 ? -11.721 -11.848 0.189 1.00 98.31 94 LYS A O 1
ATOM 761 N N . ASN A 1 95 ? -10.268 -13.043 -1.022 1.00 98.00 95 ASN A N 1
ATOM 762 C CA . ASN A 1 95 ? -9.306 -13.204 0.073 1.00 98.00 95 ASN A CA 1
ATOM 763 C C . ASN A 1 95 ? -8.684 -11.869 0.516 1.00 98.00 95 ASN A C 1
ATOM 765 O O . ASN A 1 95 ? -8.477 -11.661 1.712 1.00 98.00 95 ASN A O 1
ATOM 769 N N . LYS A 1 96 ? -8.406 -10.951 -0.422 1.00 98.31 96 LYS A N 1
ATOM 770 C CA . LYS A 1 96 ? -7.902 -9.604 -0.110 1.00 98.31 96 LYS A CA 1
ATOM 771 C C . LYS A 1 96 ? -8.985 -8.769 0.567 1.00 98.31 96 LYS A C 1
ATOM 773 O O . LYS A 1 96 ? -8.693 -8.129 1.571 1.00 98.31 96 LYS A O 1
ATOM 778 N N . LYS A 1 97 ? -10.232 -8.871 0.100 1.00 98.56 97 LYS A N 1
ATOM 779 C CA . LYS A 1 97 ? -11.398 -8.211 0.699 1.00 98.56 97 LYS A CA 1
ATOM 780 C C . LYS A 1 97 ? -11.659 -8.661 2.140 1.00 98.56 97 LYS A C 1
ATOM 782 O O . LYS A 1 97 ? -11.738 -7.833 3.040 1.00 98.56 97 LYS A O 1
ATOM 787 N N . VAL A 1 98 ? -11.697 -9.973 2.389 1.00 98.44 98 VAL A N 1
ATOM 788 C CA . VAL A 1 98 ? -11.852 -10.536 3.745 1.00 98.44 98 VAL A CA 1
ATOM 789 C C . VAL A 1 98 ? -10.705 -10.098 4.655 1.00 98.44 98 VAL A C 1
ATOM 791 O O . VAL A 1 98 ? -10.938 -9.690 5.791 1.00 98.44 98 VAL A O 1
ATOM 794 N N . ARG A 1 99 ? -9.463 -10.127 4.157 1.00 98.31 99 ARG A N 1
ATOM 795 C CA . ARG A 1 99 ? -8.304 -9.658 4.924 1.00 98.31 99 ARG A CA 1
ATOM 796 C C . ARG A 1 99 ? -8.388 -8.166 5.246 1.00 98.31 99 ARG A C 1
ATOM 798 O O . ARG A 1 99 ? -8.069 -7.786 6.368 1.00 98.31 99 ARG A O 1
ATOM 805 N N . ALA A 1 100 ? -8.812 -7.340 4.290 1.00 98.62 100 ALA A N 1
ATOM 806 C CA . ALA A 1 100 ? -9.014 -5.913 4.501 1.00 98.62 100 ALA A CA 1
ATOM 807 C C . ALA A 1 100 ? -10.031 -5.668 5.622 1.00 98.62 100 ALA A C 1
ATOM 809 O O . ALA A 1 100 ? -9.700 -4.975 6.580 1.00 98.62 100 ALA A O 1
ATOM 810 N N . ARG A 1 101 ? -11.201 -6.323 5.570 1.00 98.38 101 ARG A N 1
ATOM 811 C CA . ARG A 1 101 ? -12.223 -6.248 6.631 1.00 98.38 101 ARG A CA 1
ATOM 812 C C . ARG A 1 101 ? -11.681 -6.647 7.994 1.00 98.38 101 ARG A C 1
ATOM 814 O O . ARG A 1 101 ? -11.857 -5.910 8.956 1.00 98.38 101 ARG A O 1
ATOM 821 N N . LEU A 1 102 ? -10.957 -7.765 8.071 1.00 98.19 102 LEU A N 1
ATOM 822 C CA . LEU A 1 102 ? -10.375 -8.228 9.331 1.00 98.19 102 LEU A CA 1
ATOM 823 C C . LEU A 1 102 ? -9.431 -7.179 9.940 1.00 98.19 102 LEU A C 1
ATOM 825 O O . LEU A 1 102 ? -9.482 -6.925 11.142 1.00 98.19 102 LEU A O 1
ATOM 829 N N . ILE A 1 103 ? -8.588 -6.553 9.115 1.00 98.25 103 ILE A N 1
ATOM 830 C CA . ILE A 1 103 ? -7.684 -5.491 9.569 1.00 98.25 103 ILE A CA 1
ATOM 831 C C . ILE A 1 103 ? -8.480 -4.262 10.023 1.00 98.25 103 ILE A C 1
ATOM 833 O O . ILE A 1 103 ? -8.215 -3.756 11.109 1.00 98.25 103 ILE A O 1
ATOM 837 N N . ILE A 1 104 ? -9.451 -3.804 9.228 1.00 98.31 104 ILE A N 1
ATOM 838 C CA . ILE A 1 104 ? -10.274 -2.624 9.537 1.00 98.31 104 ILE A CA 1
ATOM 839 C C . ILE A 1 104 ? -11.015 -2.809 10.867 1.00 98.31 104 ILE A C 1
ATOM 841 O O . ILE A 1 104 ? -10.975 -1.932 11.724 1.00 98.31 104 ILE A O 1
ATOM 845 N N . GLU A 1 105 ? -11.666 -3.956 11.055 1.00 98.06 105 GLU A N 1
ATOM 846 C CA . GLU A 1 105 ? -12.583 -4.179 12.173 1.00 98.06 105 GLU A CA 1
ATOM 847 C C . GLU A 1 105 ? -11.887 -4.624 13.459 1.00 98.06 105 GLU A C 1
ATOM 849 O O . GLU A 1 105 ? -12.360 -4.315 14.552 1.00 98.06 105 GLU A O 1
ATOM 854 N N . LYS A 1 106 ? -10.811 -5.414 13.354 1.00 97.44 106 LYS A N 1
ATOM 855 C CA . LYS A 1 106 ? -10.260 -6.133 14.512 1.00 97.44 106 LYS A CA 1
ATOM 856 C C . LYS A 1 106 ? -8.884 -5.660 14.932 1.00 97.44 106 LYS A C 1
ATOM 858 O O . LYS A 1 106 ? -8.594 -5.751 16.121 1.00 97.44 106 LYS A O 1
ATOM 863 N N . TYR A 1 107 ? -8.056 -5.134 14.024 1.00 97.00 107 TYR A N 1
ATOM 864 C CA . TYR A 1 107 ? -6.643 -4.862 14.322 1.00 97.00 107 TYR A CA 1
ATOM 865 C C . TYR A 1 107 ? -6.477 -4.004 15.583 1.00 97.00 107 TYR A C 1
ATOM 867 O O . TYR A 1 107 ? -5.827 -4.426 16.532 1.00 97.00 107 TYR A O 1
ATOM 875 N N . LYS A 1 108 ? -7.168 -2.861 15.647 1.00 94.69 108 LYS A N 1
ATOM 876 C CA . LYS A 1 108 ? -7.095 -1.935 16.789 1.00 94.69 108 LYS A CA 1
ATOM 877 C C . LYS A 1 108 ? -7.665 -2.476 18.099 1.00 94.69 108 LYS A C 1
ATOM 879 O O . LYS A 1 108 ? -7.338 -1.947 19.148 1.00 94.69 108 LYS A O 1
ATOM 884 N N . SER A 1 109 ? -8.496 -3.516 18.052 1.00 94.62 109 SER A N 1
ATOM 885 C CA . SER A 1 109 ? -9.026 -4.159 19.262 1.00 94.62 109 SER A CA 1
ATOM 886 C C . SER A 1 109 ? -8.077 -5.201 19.856 1.00 94.62 109 SER A C 1
ATOM 888 O O . SER A 1 109 ? -8.203 -5.541 21.027 1.00 94.62 109 SER A O 1
ATOM 890 N N . VAL A 1 110 ? -7.139 -5.717 19.054 1.00 92.88 110 VAL A N 1
ATOM 891 C CA . VAL A 1 110 ? -6.220 -6.798 19.452 1.00 92.88 110 VAL A CA 1
ATOM 892 C C . VAL A 1 110 ?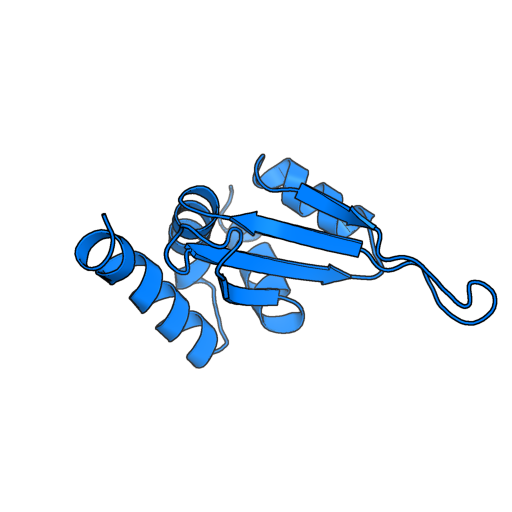 -4.764 -6.341 19.539 1.00 92.88 110 VAL A C 1
ATOM 894 O O . VAL A 1 110 ? -3.889 -7.141 19.860 1.00 92.88 110 VAL A O 1
ATOM 897 N N . THR A 1 111 ? -4.491 -5.065 19.258 1.00 89.06 111 THR A N 1
ATOM 898 C CA . THR A 1 111 ? -3.165 -4.451 19.385 1.00 89.06 111 THR A CA 1
ATOM 899 C C . THR A 1 111 ? -3.268 -3.102 20.103 1.00 89.06 111 THR A C 1
ATOM 901 O O . THR A 1 111 ? -4.168 -2.344 19.734 1.00 89.06 111 THR A O 1
ATOM 904 N N . PRO A 1 112 ? -2.362 -2.787 21.052 1.00 78.50 112 PRO A N 1
ATOM 905 C CA . PRO A 1 112 ? -2.306 -1.488 21.733 1.00 78.50 112 PRO A CA 1
ATOM 906 C C . PRO A 1 112 ? -2.129 -0.281 20.800 1.00 78.50 112 PRO A C 1
ATOM 908 O O . PRO A 1 112 ? -1.558 -0.445 19.692 1.00 78.50 112 PRO A O 1
#

Sequence (112 aa):
MTNEQKAYIAGIIDGEGSIMLLRFHNNQFPSPCISISSTTIELLEWIKSVTKIGTIKRKKNYNAEKHTDSFTYTIRYNDAINLLIEIEPYLVIKNKKVRARLIIEKYKSVTP

Organism: Clostridium botulinum (strain Okra / Type B1) (NCBI:txid498213)

InterPro domains:
  IPR004860 Homing endonuclease, LAGLIDADG domain [PF00961] (9-98)
  IPR027434 Homing endonuclease [G3DSA:3.10.28.10] (1-111)
  IPR027434 Homing endonuclease [SSF55608] (2-107)